Protein AF-A0LRW0-F1 (afdb_monomer_lite)

Radius of gyration: 16.84 Å; chains: 1; bounding box: 41×23×52 Å

InterPro domains:
  IPR035197 Protein of unknown function DUF5313 [PF17240] (8-101)

Structure (mmCIF, N/CA/C/O backbone):
data_AF-A0LRW0-F1
#
_entry.id   AF-A0LRW0-F1
#
loop_
_atom_site.group_PDB
_atom_site.id
_atom_site.type_symbol
_atom_site.label_atom_id
_atom_site.label_alt_id
_atom_site.label_comp_id
_atom_site.label_asym_id
_atom_site.label_entity_id
_atom_site.label_seq_id
_atom_site.pdbx_PDB_ins_code
_atom_site.Cartn_x
_atom_site.Cartn_y
_atom_site.Cartn_z
_atom_site.occupancy
_atom_site.B_iso_or_equiv
_atom_site.auth_seq_id
_atom_site.auth_comp_id
_atom_site.auth_asym_id
_atom_site.auth_atom_id
_atom_site.pdbx_PDB_model_num
ATOM 1 N N . MET A 1 1 ? -24.195 -9.012 -5.209 1.00 41.66 1 MET A N 1
ATOM 2 C CA . MET A 1 1 ? -23.607 -8.296 -4.055 1.00 41.66 1 MET A CA 1
ATOM 3 C C . MET A 1 1 ? -24.412 -7.025 -3.827 1.00 41.66 1 MET A C 1
ATOM 5 O O . MET A 1 1 ? -24.343 -6.126 -4.655 1.00 41.66 1 MET A O 1
ATOM 9 N N . ALA A 1 2 ? -25.264 -6.997 -2.799 1.00 40.97 2 ALA A N 1
ATOM 10 C CA . ALA A 1 2 ? -26.095 -5.837 -2.479 1.00 40.97 2 ALA A CA 1
ATOM 11 C C . ALA A 1 2 ? -25.209 -4.720 -1.907 1.00 40.97 2 ALA A C 1
ATOM 13 O O . ALA A 1 2 ? -24.507 -4.964 -0.926 1.00 40.97 2 ALA A O 1
ATOM 14 N N . ARG A 1 3 ? -25.216 -3.533 -2.533 1.00 50.22 3 ARG A N 1
ATOM 15 C CA . ARG A 1 3 ? -24.479 -2.370 -2.022 1.00 50.22 3 ARG A CA 1
ATOM 16 C C . ARG A 1 3 ? -25.043 -2.016 -0.653 1.00 50.22 3 ARG A C 1
ATOM 18 O O . ARG A 1 3 ? -26.230 -1.701 -0.558 1.00 50.22 3 ARG A O 1
ATOM 25 N N . ARG A 1 4 ? -24.235 -2.105 0.402 1.00 54.91 4 ARG A N 1
ATOM 26 C CA . ARG A 1 4 ? -24.668 -1.648 1.728 1.00 54.91 4 ARG A CA 1
ATOM 27 C C . ARG A 1 4 ? -24.554 -0.127 1.751 1.00 54.91 4 ARG A C 1
ATOM 29 O O . ARG A 1 4 ? -23.615 0.444 1.199 1.00 54.91 4 ARG A O 1
ATOM 36 N N . THR A 1 5 ? -25.526 0.536 2.365 1.00 47.09 5 T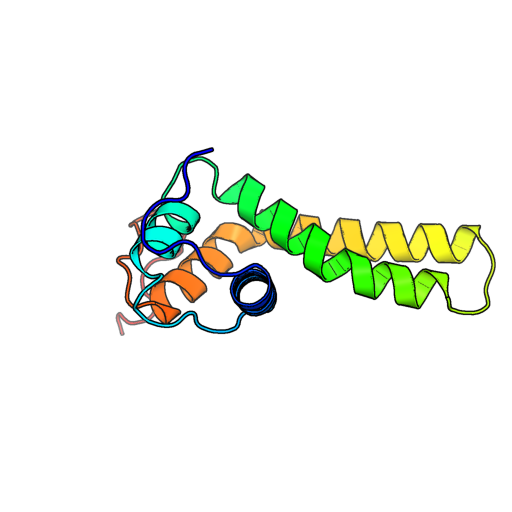HR A N 1
ATOM 37 C CA . THR A 1 5 ? -25.532 1.985 2.592 1.00 47.09 5 THR A CA 1
ATOM 38 C C . THR A 1 5 ? -24.194 2.402 3.219 1.00 47.09 5 THR A C 1
ATOM 40 O O . THR A 1 5 ? -23.917 2.027 4.354 1.00 47.09 5 THR A O 1
ATOM 43 N N . GLY A 1 6 ? -23.332 3.094 2.461 1.00 61.47 6 GLY A N 1
ATOM 44 C CA . GLY A 1 6 ? -21.964 3.443 2.882 1.00 61.47 6 GLY A CA 1
ATOM 45 C C . GLY A 1 6 ? -20.817 2.820 2.070 1.00 61.47 6 GLY A C 1
ATOM 46 O O . GLY A 1 6 ? -19.660 3.026 2.438 1.00 61.47 6 GLY A O 1
ATOM 47 N N . ASP A 1 7 ? -21.081 2.101 0.973 1.00 66.44 7 ASP A N 1
ATOM 48 C CA . ASP A 1 7 ? -20.020 1.634 0.066 1.00 66.44 7 ASP A CA 1
ATOM 49 C C . ASP A 1 7 ? -19.266 2.816 -0.587 1.00 66.44 7 ASP A C 1
ATOM 51 O O . ASP A 1 7 ? -19.894 3.733 -1.131 1.00 66.44 7 ASP A O 1
ATOM 55 N N . PRO A 1 8 ? -17.919 2.835 -0.555 1.00 69.94 8 PRO A N 1
ATOM 56 C CA . PRO A 1 8 ? -17.146 3.877 -1.216 1.00 69.94 8 PRO A CA 1
ATOM 57 C C . PRO A 1 8 ? -17.325 3.796 -2.735 1.00 69.94 8 PRO A C 1
ATOM 59 O O . PRO A 1 8 ? -17.335 2.716 -3.325 1.00 69.94 8 PRO A O 1
ATOM 62 N N . SER A 1 9 ? -17.419 4.953 -3.395 1.00 77.44 9 SER A N 1
ATOM 63 C CA . SER A 1 9 ? -17.312 5.014 -4.856 1.00 77.44 9 SER A CA 1
ATOM 64 C C . SER A 1 9 ? -15.960 4.454 -5.313 1.00 77.44 9 SER A C 1
ATOM 66 O O . SER A 1 9 ? -14.981 4.514 -4.571 1.00 77.44 9 SER A O 1
ATOM 68 N N . THR A 1 10 ? -15.866 3.952 -6.547 1.00 73.69 10 THR A N 1
ATOM 69 C CA . THR A 1 10 ? -14.631 3.346 -7.085 1.00 73.69 10 THR A CA 1
ATOM 70 C C . THR A 1 10 ? -13.410 4.265 -6.949 1.00 73.69 10 THR A C 1
ATOM 72 O O . THR A 1 10 ? -12.323 3.807 -6.614 1.00 73.69 10 THR A O 1
ATOM 75 N N . LEU A 1 11 ? -13.598 5.579 -7.119 1.00 71.88 11 LEU A N 1
ATOM 76 C CA . LEU A 1 11 ? -12.567 6.601 -6.891 1.00 71.88 11 LEU A CA 1
ATOM 77 C C . LEU A 1 11 ? -12.164 6.730 -5.414 1.00 71.88 11 LEU A C 1
ATOM 79 O O . LEU A 1 11 ? -10.974 6.791 -5.113 1.00 71.88 11 LEU A O 1
ATOM 83 N N . ARG A 1 12 ? -13.130 6.728 -4.482 1.00 76.12 12 ARG A N 1
ATOM 84 C CA . ARG A 1 12 ? -12.849 6.725 -3.033 1.00 76.12 12 ARG A CA 1
ATOM 85 C C . ARG A 1 12 ? -12.131 5.442 -2.628 1.00 76.12 12 ARG A C 1
ATOM 87 O O . ARG A 1 12 ? -11.198 5.503 -1.839 1.00 76.12 12 ARG A O 1
ATOM 94 N N . TRP A 1 13 ? -12.505 4.301 -3.203 1.00 78.25 13 TRP A N 1
ATOM 95 C CA . TRP A 1 13 ? -11.807 3.036 -2.990 1.00 78.25 13 TRP A CA 1
ATOM 96 C C . TRP A 1 13 ? -10.370 3.072 -3.524 1.00 78.25 13 TRP A C 1
ATOM 98 O O . TRP A 1 13 ? -9.464 2.595 -2.852 1.00 78.25 13 TRP A O 1
ATOM 108 N N . LEU A 1 14 ? -10.127 3.690 -4.683 1.00 74.00 14 LEU A N 1
ATOM 109 C CA . LEU A 1 14 ? -8.771 3.845 -5.212 1.00 74.00 14 LEU A CA 1
ATOM 110 C C . LEU A 1 14 ? -7.920 4.762 -4.319 1.00 74.00 14 LEU A C 1
ATOM 112 O O . LEU A 1 14 ? -6.785 4.429 -3.990 1.00 74.00 14 LEU A O 1
ATOM 116 N N . GLY A 1 15 ? -8.490 5.877 -3.851 1.00 74.00 15 GLY A N 1
ATOM 117 C CA . GLY A 1 15 ? -7.853 6.737 -2.851 1.00 74.00 15 GLY A CA 1
ATOM 118 C C . GLY A 1 15 ? -7.537 5.969 -1.564 1.00 74.00 15 GLY A C 1
ATOM 119 O O . GLY A 1 15 ? -6.418 6.038 -1.061 1.00 74.00 15 GLY A O 1
ATOM 120 N N . TYR A 1 16 ? -8.477 5.155 -1.078 1.00 74.88 16 TYR A N 1
ATOM 121 C CA . TYR A 1 16 ? -8.251 4.264 0.060 1.00 74.88 16 TYR A CA 1
ATOM 122 C C . TYR A 1 16 ? -7.117 3.271 -0.185 1.00 74.88 16 TYR A C 1
ATOM 124 O O . TYR A 1 16 ? -6.314 2.992 0.710 1.00 74.88 16 TYR A O 1
ATOM 132 N N . ALA A 1 17 ? -7.067 2.697 -1.390 1.00 72.00 17 ALA A N 1
ATOM 133 C CA . ALA A 1 17 ? -6.038 1.756 -1.784 1.00 72.00 17 ALA A CA 1
ATOM 134 C C . ALA A 1 17 ? -4.659 2.417 -1.675 1.00 72.00 17 ALA A C 1
ATOM 136 O O . ALA A 1 17 ? -3.767 1.850 -1.054 1.00 72.00 17 ALA A O 1
ATOM 137 N N . LEU A 1 18 ? -4.550 3.658 -2.151 1.00 67.88 18 LEU A N 1
ATOM 138 C CA . LEU A 1 18 ? -3.347 4.492 -2.099 1.00 67.88 18 LEU A CA 1
ATOM 139 C C . LEU A 1 18 ? -3.000 5.032 -0.697 1.00 67.88 18 LEU A C 1
ATOM 141 O O . LEU A 1 18 ? -1.937 5.617 -0.526 1.00 67.88 18 LEU A O 1
ATOM 145 N N . GLY A 1 19 ? -3.853 4.825 0.312 1.00 67.19 19 GLY A N 1
ATOM 146 C CA . GLY A 1 19 ? -3.602 5.247 1.696 1.00 67.19 19 GLY A CA 1
ATOM 147 C C . GLY A 1 19 ? -4.294 6.546 2.120 1.00 67.19 19 GLY A C 1
ATOM 148 O O . GLY A 1 19 ? -4.078 7.011 3.241 1.00 67.19 19 GLY A O 1
ATOM 149 N N . PHE A 1 20 ? -5.164 7.117 1.282 1.00 74.00 20 PHE A N 1
ATOM 150 C CA . PHE A 1 20 ? -5.990 8.251 1.689 1.00 74.00 20 PHE A CA 1
ATOM 151 C C . PHE A 1 20 ? -7.056 7.833 2.703 1.00 74.00 20 PHE A C 1
ATOM 153 O O . PHE A 1 20 ? -7.659 6.758 2.626 1.00 74.00 20 PHE A O 1
ATOM 160 N N . ARG A 1 21 ? -7.310 8.730 3.659 1.00 70.69 21 ARG A N 1
ATOM 161 C CA . ARG A 1 21 ? -8.352 8.554 4.668 1.00 70.69 21 ARG A CA 1
ATOM 162 C C . ARG A 1 21 ? -9.727 8.692 4.019 1.00 70.69 21 ARG A C 1
ATOM 164 O O . ARG A 1 21 ? -10.002 9.684 3.347 1.00 70.69 21 ARG A O 1
ATOM 171 N N . LEU A 1 22 ? -10.604 7.721 4.265 1.00 75.31 22 LEU A N 1
ATOM 172 C CA . LEU A 1 22 ? -12.001 7.811 3.837 1.00 75.31 22 LEU A CA 1
ATOM 173 C C . LEU A 1 22 ? -12.824 8.720 4.757 1.00 75.31 22 LEU A C 1
ATOM 175 O O . LEU A 1 22 ? -12.584 8.718 5.971 1.00 75.31 22 LEU A O 1
ATOM 179 N N . PRO A 1 23 ? -13.805 9.459 4.201 1.00 75.06 23 PRO A N 1
ATOM 180 C CA . PRO A 1 23 ? -14.749 10.234 4.994 1.00 75.06 23 PRO A CA 1
ATOM 181 C C . PRO A 1 23 ? -15.527 9.340 5.971 1.00 75.06 23 PRO A C 1
ATOM 183 O O . PRO A 1 23 ? -15.696 8.140 5.716 1.00 75.06 23 PRO A O 1
ATOM 186 N N . PRO A 1 24 ? -16.019 9.909 7.086 1.00 70.31 24 PRO A N 1
ATOM 187 C CA . PRO A 1 24 ? -16.655 9.154 8.163 1.00 70.31 24 PRO A CA 1
ATOM 188 C C . PRO A 1 24 ? -17.884 8.350 7.711 1.00 70.31 24 PRO A C 1
ATOM 190 O O . PRO A 1 24 ? -18.180 7.331 8.331 1.00 70.31 24 PRO A O 1
ATOM 193 N N . GLU A 1 25 ? -18.538 8.717 6.600 1.00 73.94 25 GLU A N 1
ATOM 194 C CA . GLU A 1 25 ? -19.666 7.945 6.051 1.00 73.94 25 GLU A CA 1
ATOM 195 C C . GLU A 1 25 ? -19.297 6.505 5.636 1.00 73.94 25 GLU A C 1
ATOM 197 O O . GLU A 1 25 ? -20.165 5.638 5.620 1.00 73.94 25 GLU A O 1
ATOM 202 N N . ASN A 1 26 ? -18.027 6.212 5.310 1.00 75.94 26 ASN A N 1
ATOM 203 C CA . ASN A 1 26 ? -17.588 4.853 4.945 1.00 75.94 26 ASN A CA 1
ATOM 204 C C . ASN A 1 26 ? -16.998 4.068 6.128 1.00 75.94 26 ASN A C 1
ATOM 206 O O . ASN A 1 26 ? -16.395 3.013 5.919 1.00 75.94 26 ASN A O 1
ATOM 210 N N . ARG A 1 27 ? -17.099 4.570 7.367 1.00 71.44 27 ARG A N 1
ATOM 211 C CA . ARG A 1 27 ? -16.414 3.963 8.521 1.00 71.44 27 ARG A CA 1
ATOM 212 C C . ARG A 1 27 ? -16.845 2.517 8.772 1.00 71.44 27 ARG A C 1
ATOM 214 O O . ARG A 1 27 ? -15.988 1.691 9.065 1.00 71.44 27 ARG A O 1
ATOM 221 N N . GLU A 1 28 ? -18.126 2.194 8.596 1.00 72.31 28 GLU A N 1
ATOM 222 C CA . GLU A 1 28 ? -18.633 0.819 8.743 1.00 72.31 28 GLU A CA 1
ATOM 223 C C . GLU A 1 28 ? -18.084 -0.125 7.665 1.00 72.31 28 GLU A C 1
ATOM 225 O O . GLU A 1 28 ? -17.712 -1.261 7.963 1.00 72.31 28 GLU A O 1
ATOM 230 N N . TRP A 1 29 ? -17.935 0.361 6.429 1.00 77.88 29 TRP A N 1
ATOM 231 C CA . TRP A 1 29 ? -17.285 -0.399 5.361 1.00 77.88 29 TRP A CA 1
ATOM 232 C C . TRP A 1 29 ? -15.804 -0.651 5.680 1.00 77.88 29 TRP A C 1
ATOM 234 O O . TRP A 1 29 ? -15.339 -1.782 5.582 1.00 77.88 29 TRP A O 1
ATOM 244 N N . VAL A 1 30 ? -15.080 0.376 6.144 1.00 75.25 30 VAL A N 1
ATOM 245 C CA . VAL A 1 30 ? -13.665 0.267 6.549 1.00 75.25 30 VAL A CA 1
ATOM 246 C C . VAL A 1 30 ? -13.495 -0.695 7.728 1.00 75.25 30 VAL A C 1
ATOM 248 O O . VAL A 1 30 ? -12.567 -1.501 7.741 1.00 75.25 30 VAL A O 1
ATOM 251 N N . LYS A 1 31 ? -14.402 -0.642 8.709 1.00 73.00 31 LYS A N 1
ATOM 252 C CA . LYS A 1 31 ? -14.425 -1.557 9.855 1.00 73.00 31 LYS A CA 1
ATOM 253 C C . LYS A 1 31 ? -14.603 -2.999 9.391 1.00 73.00 31 LYS A C 1
ATOM 255 O O . LYS A 1 31 ? -13.852 -3.866 9.826 1.00 73.00 31 LYS A O 1
ATOM 260 N N . HIS A 1 32 ? -15.547 -3.251 8.487 1.00 73.81 32 HIS A N 1
ATOM 261 C CA . HIS A 1 32 ? -15.732 -4.578 7.910 1.00 73.81 32 HIS A CA 1
ATOM 262 C C . HIS A 1 32 ? -14.492 -5.020 7.113 1.00 73.81 32 HIS A C 1
ATOM 264 O O . HIS A 1 32 ? -13.998 -6.120 7.330 1.00 73.81 32 HIS A O 1
AT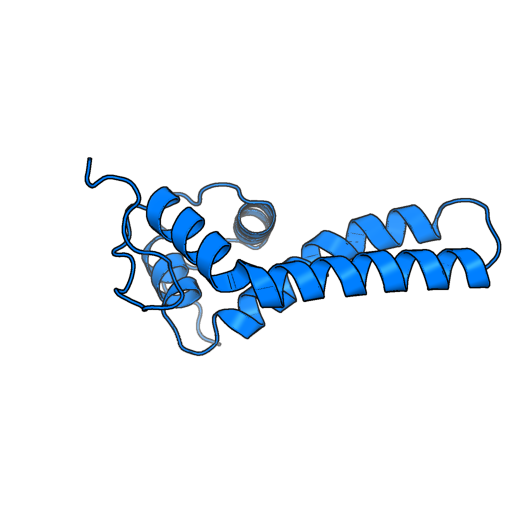OM 270 N N . ASP A 1 33 ? -13.913 -4.150 6.281 1.00 73.12 33 ASP A N 1
ATOM 271 C CA . ASP A 1 33 ? -12.707 -4.448 5.492 1.00 73.12 33 ASP A CA 1
ATOM 272 C C . ASP A 1 33 ? -11.490 -4.816 6.362 1.00 73.12 33 ASP A C 1
ATOM 274 O O . ASP A 1 33 ? -10.749 -5.744 6.029 1.00 73.12 33 ASP A O 1
ATOM 278 N N . LEU A 1 34 ? -11.300 -4.128 7.491 1.00 68.25 34 LEU A N 1
ATOM 279 C CA . LEU A 1 34 ? -10.141 -4.301 8.373 1.00 68.25 34 LEU A CA 1
ATOM 280 C C . LEU A 1 34 ? -10.308 -5.389 9.436 1.00 68.25 34 LEU A C 1
ATOM 282 O O . LEU A 1 34 ? -9.299 -5.908 9.913 1.00 68.25 34 LEU A O 1
ATOM 286 N N . ILE A 1 35 ? -11.531 -5.708 9.861 1.00 68.88 35 ILE A N 1
ATOM 287 C CA . ILE A 1 35 ? -11.775 -6.636 10.981 1.00 68.88 35 ILE A CA 1
ATOM 288 C C . ILE A 1 35 ? -12.155 -8.039 10.497 1.00 68.88 35 ILE A C 1
ATOM 290 O O . ILE A 1 35 ? -11.827 -9.015 11.163 1.00 68.88 35 ILE A O 1
ATOM 294 N N . ASP A 1 36 ? -12.797 -8.158 9.338 1.00 73.56 36 ASP A N 1
ATOM 295 C CA . ASP A 1 36 ? -13.310 -9.434 8.842 1.00 73.56 36 ASP A CA 1
ATOM 296 C C . ASP A 1 36 ? -12.200 -10.416 8.392 1.00 73.56 36 ASP A C 1
ATOM 298 O O . ASP A 1 36 ? -11.113 -10.002 7.978 1.00 73.56 36 ASP A O 1
ATOM 302 N N . ALA A 1 37 ? -12.480 -11.725 8.437 1.00 64.69 37 ALA A N 1
ATOM 303 C CA . ALA A 1 37 ? -11.498 -12.815 8.302 1.00 64.69 37 ALA A CA 1
ATOM 304 C C . ALA A 1 37 ? -10.697 -12.803 6.979 1.00 64.69 37 ALA A C 1
ATOM 306 O O . ALA A 1 37 ? -9.584 -13.322 6.913 1.00 64.69 37 ALA A O 1
ATOM 307 N N . GLY A 1 38 ? -11.222 -12.161 5.930 1.00 71.19 38 GLY A N 1
ATOM 308 C CA . GLY A 1 38 ? -10.562 -12.002 4.629 1.00 71.19 38 GLY A CA 1
ATOM 309 C C . GLY A 1 38 ? -9.573 -10.833 4.515 1.00 71.19 38 GLY A C 1
ATOM 310 O O . GLY A 1 38 ? -9.117 -10.545 3.406 1.00 71.19 38 GLY A O 1
ATOM 311 N N . TRP A 1 39 ? -9.247 -10.130 5.606 1.00 74.31 39 TRP A N 1
ATOM 312 C CA . TRP A 1 39 ? -8.460 -8.890 5.550 1.00 74.31 39 TRP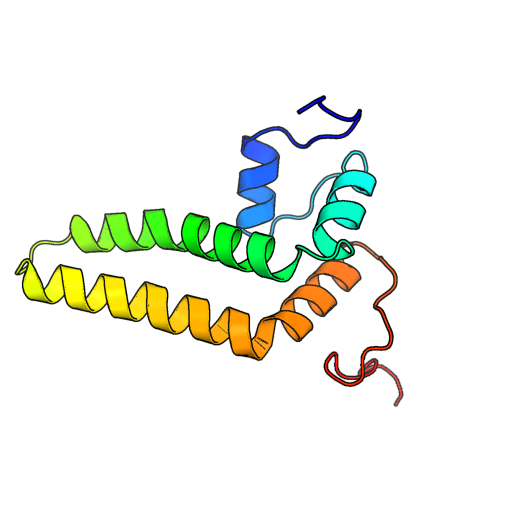 A CA 1
ATOM 313 C C . TRP A 1 39 ? -7.086 -9.073 4.884 1.00 74.31 39 TRP A C 1
ATOM 315 O O . TRP A 1 39 ? -6.678 -8.216 4.100 1.00 74.31 39 TRP A O 1
ATOM 325 N N . ARG A 1 40 ? -6.407 -10.213 5.105 1.00 75.50 40 ARG A N 1
ATOM 326 C CA . ARG A 1 40 ? -5.116 -10.534 4.461 1.00 75.50 40 ARG A CA 1
ATOM 327 C C . ARG A 1 40 ? -5.245 -10.593 2.940 1.00 75.50 40 ARG A C 1
ATOM 329 O O . ARG A 1 40 ? -4.450 -9.987 2.229 1.00 75.50 40 ARG A O 1
ATOM 336 N N . ILE A 1 41 ? -6.283 -11.256 2.432 1.00 75.75 41 ILE A N 1
ATOM 337 C CA . ILE A 1 41 ? -6.541 -11.350 0.988 1.00 75.75 41 ILE A CA 1
ATOM 338 C C . ILE A 1 41 ? -6.839 -9.960 0.417 1.00 75.75 41 ILE A C 1
ATOM 340 O O . ILE A 1 41 ? -6.267 -9.580 -0.601 1.00 75.75 41 ILE A O 1
ATOM 344 N N . ARG A 1 42 ? -7.675 -9.159 1.088 1.00 80.19 42 ARG A N 1
ATOM 345 C CA . ARG A 1 42 ? -8.013 -7.795 0.637 1.00 80.19 42 ARG A CA 1
ATOM 346 C C . ARG A 1 42 ? -6.797 -6.862 0.643 1.00 80.19 42 ARG A C 1
ATOM 348 O O . ARG A 1 42 ? -6.650 -6.034 -0.256 1.00 80.19 42 ARG A O 1
ATOM 355 N N . MET A 1 43 ? -5.894 -7.038 1.604 1.00 80.12 43 MET A N 1
ATOM 356 C CA . MET A 1 43 ? -4.605 -6.348 1.668 1.00 80.12 43 MET A CA 1
ATOM 357 C C . MET A 1 43 ? -3.701 -6.724 0.484 1.00 80.12 43 MET A C 1
ATOM 359 O O . MET A 1 43 ? -3.157 -5.838 -0.174 1.00 80.12 43 MET A O 1
ATOM 363 N N . LEU A 1 44 ? -3.596 -8.017 0.157 1.00 81.38 44 LEU A N 1
ATOM 364 C CA . LEU A 1 44 ? -2.823 -8.494 -0.995 1.00 81.38 44 LEU A CA 1
ATOM 365 C C . LEU A 1 44 ? -3.414 -8.000 -2.322 1.00 81.38 44 LEU A C 1
ATOM 367 O O . LEU A 1 44 ? -2.677 -7.512 -3.174 1.00 81.38 44 LEU A O 1
ATOM 371 N N . VAL A 1 45 ? -4.740 -8.044 -2.485 1.00 82.94 45 VAL A N 1
ATOM 372 C CA . VAL A 1 45 ? -5.425 -7.506 -3.673 1.00 82.94 45 VAL A CA 1
ATOM 373 C C . VAL A 1 45 ? -5.136 -6.016 -3.837 1.00 82.94 45 VAL A C 1
ATOM 375 O O . VAL A 1 45 ? -4.811 -5.570 -4.936 1.00 82.94 45 VAL A O 1
ATOM 378 N N . ARG A 1 46 ? -5.197 -5.244 -2.748 1.00 82.12 46 ARG A N 1
ATOM 379 C CA . ARG A 1 46 ? -4.849 -3.819 -2.761 1.00 82.12 46 ARG A CA 1
ATOM 380 C C . ARG A 1 46 ? -3.407 -3.600 -3.206 1.00 82.12 46 ARG A C 1
ATOM 382 O O . ARG A 1 46 ? -3.167 -2.737 -4.043 1.00 82.12 46 ARG A O 1
ATOM 389 N N . GLN A 1 47 ? -2.472 -4.399 -2.695 1.00 81.81 47 GLN A N 1
ATOM 390 C CA . GLN A 1 47 ? -1.074 -4.327 -3.107 1.00 81.81 47 GLN A CA 1
ATOM 391 C C . GLN A 1 47 ? -0.925 -4.616 -4.602 1.00 81.81 47 GLN A C 1
ATOM 393 O O . GLN A 1 47 ? -0.294 -3.838 -5.308 1.00 81.81 47 GLN A O 1
ATOM 398 N N . CYS A 1 48 ? -1.575 -5.659 -5.122 1.00 83.88 48 CYS A N 1
ATOM 399 C CA . CYS A 1 48 ? -1.587 -5.940 -6.557 1.00 83.88 48 CYS A CA 1
ATOM 400 C C . CYS A 1 48 ? -2.137 -4.762 -7.373 1.00 83.88 48 CYS A C 1
ATOM 402 O O . CYS A 1 48 ? -1.558 -4.411 -8.399 1.00 83.88 48 CYS A O 1
ATOM 404 N N . VAL A 1 49 ? -3.207 -4.108 -6.911 1.00 84.75 49 VAL A N 1
ATOM 405 C CA . VAL A 1 49 ? -3.786 -2.935 -7.588 1.00 84.75 49 VAL A CA 1
ATOM 406 C C . VAL A 1 49 ? -2.808 -1.759 -7.616 1.00 84.75 49 VAL A C 1
ATOM 408 O O . VAL A 1 49 ? -2.689 -1.116 -8.653 1.00 84.75 49 VAL A O 1
ATOM 411 N N . ILE A 1 50 ? -2.074 -1.500 -6.529 1.00 82.75 50 ILE A N 1
ATOM 412 C CA . ILE A 1 50 ? -1.056 -0.432 -6.463 1.00 82.75 50 ILE A CA 1
ATOM 413 C C . ILE A 1 50 ? 0.161 -0.761 -7.336 1.00 82.75 50 ILE A C 1
ATOM 415 O O . ILE A 1 50 ? 0.707 0.116 -8.002 1.00 82.75 50 ILE A O 1
ATOM 419 N N . LEU A 1 51 ? 0.593 -2.022 -7.351 1.00 83.44 51 LEU A N 1
ATOM 420 C CA . LEU A 1 51 ? 1.760 -2.452 -8.119 1.00 83.44 51 LEU A CA 1
ATOM 421 C C . LEU A 1 51 ? 1.480 -2.555 -9.620 1.00 83.44 51 LEU A C 1
ATOM 423 O O . LEU A 1 51 ? 2.403 -2.411 -10.414 1.00 83.44 51 LEU A O 1
ATOM 427 N N . THR A 1 52 ? 0.225 -2.756 -10.024 1.00 85.44 52 THR A N 1
ATOM 428 C CA . THR A 1 52 ? -0.180 -2.840 -11.437 1.00 85.44 52 THR A CA 1
ATOM 429 C C . THR A 1 52 ? 0.243 -1.616 -12.268 1.00 85.44 52 THR A C 1
ATOM 431 O O . THR A 1 52 ? 0.932 -1.815 -13.270 1.00 85.44 52 THR A O 1
ATOM 434 N N . PRO A 1 53 ? -0.086 -0.358 -11.901 1.00 83.75 53 PRO A N 1
ATOM 435 C CA . PRO A 1 53 ? 0.362 0.812 -12.658 1.00 83.75 53 PRO A CA 1
ATOM 436 C C . PRO A 1 53 ? 1.887 0.968 -12.640 1.00 83.75 53 PRO A C 1
ATOM 438 O O . PRO A 1 53 ? 2.467 1.344 -13.654 1.00 83.75 53 PRO A O 1
ATOM 441 N N . ILE A 1 54 ? 2.555 0.619 -11.535 1.00 83.62 54 ILE A N 1
ATOM 442 C CA . ILE A 1 54 ? 4.023 0.646 -11.441 1.00 83.62 54 ILE A CA 1
ATOM 443 C C . ILE A 1 54 ? 4.629 -0.340 -12.448 1.00 83.62 54 ILE A C 1
ATOM 445 O O . ILE A 1 54 ? 5.490 0.024 -13.246 1.00 83.62 54 ILE A O 1
ATOM 449 N N . ALA A 1 55 ? 4.138 -1.579 -12.470 1.00 82.19 55 ALA A N 1
ATOM 450 C CA . ALA A 1 55 ? 4.574 -2.597 -13.416 1.00 82.19 55 ALA A CA 1
ATOM 451 C C . ALA A 1 55 ? 4.279 -2.201 -14.872 1.00 82.19 55 ALA A C 1
ATOM 453 O O . ALA A 1 55 ? 5.110 -2.448 -15.744 1.00 82.19 55 ALA A O 1
ATOM 454 N N . ALA A 1 56 ? 3.145 -1.543 -15.136 1.00 84.62 56 ALA A N 1
ATOM 455 C CA . ALA A 1 56 ? 2.813 -1.023 -16.461 1.00 84.62 56 ALA A CA 1
ATOM 456 C C . ALA A 1 56 ? 3.818 0.044 -16.934 1.00 84.62 56 ALA A C 1
ATOM 458 O O . ALA A 1 56 ? 4.250 0.001 -18.085 1.00 84.62 56 ALA A O 1
ATOM 459 N N . VAL A 1 57 ? 4.257 0.945 -16.045 1.00 85.44 57 VAL A N 1
ATOM 460 C CA . VAL A 1 57 ? 5.320 1.921 -16.349 1.00 85.44 57 VAL A CA 1
ATOM 461 C C . VAL A 1 57 ? 6.629 1.211 -16.698 1.00 85.44 57 VAL A C 1
ATOM 463 O O . VAL A 1 57 ? 7.246 1.530 -17.712 1.00 85.44 57 VAL A O 1
ATOM 466 N N . PHE A 1 58 ? 7.034 0.201 -15.923 1.00 79.62 58 PHE A N 1
ATOM 467 C CA . PHE A 1 58 ? 8.245 -0.572 -16.226 1.00 79.62 58 PHE A CA 1
ATOM 468 C C . PHE A 1 58 ? 8.145 -1.369 -17.532 1.00 79.62 58 PHE A C 1
ATOM 470 O O . PHE A 1 58 ? 9.150 -1.549 -18.218 1.00 79.62 58 PHE A O 1
ATOM 477 N N . LEU A 1 59 ? 6.947 -1.822 -17.908 1.00 78.81 59 LEU A N 1
ATOM 478 C CA . LEU A 1 59 ? 6.718 -2.491 -19.188 1.00 78.81 59 LEU A CA 1
ATOM 479 C C . LEU A 1 59 ? 6.837 -1.520 -20.375 1.00 78.81 59 LEU A C 1
ATOM 481 O O . LEU A 1 59 ? 7.294 -1.922 -21.446 1.00 78.81 59 LEU A O 1
ATOM 485 N N . ALA A 1 60 ? 6.461 -0.253 -20.176 1.00 82.88 60 ALA A N 1
ATOM 486 C CA . ALA A 1 60 ? 6.570 0.804 -21.178 1.00 82.88 60 ALA A CA 1
ATOM 487 C C . ALA A 1 60 ? 8.017 1.284 -21.406 1.00 82.88 60 ALA A C 1
ATOM 489 O O . ALA A 1 60 ? 8.315 1.838 -22.464 1.00 82.88 60 ALA A O 1
ATOM 490 N N . LEU A 1 61 ? 8.933 1.050 -20.456 1.00 82.75 61 LEU A N 1
ATOM 491 C CA . LEU A 1 61 ? 10.340 1.430 -20.605 1.00 82.75 61 LEU A CA 1
ATOM 492 C C . LEU A 1 61 ? 11.026 0.639 -21.730 1.00 82.75 61 LEU A C 1
ATOM 494 O O . LEU A 1 61 ? 10.848 -0.582 -21.825 1.00 82.75 61 LEU A O 1
ATOM 498 N N . PRO A 1 62 ? 11.856 1.281 -22.573 1.00 78.38 62 PRO A N 1
ATOM 499 C CA . PRO A 1 62 ? 12.618 0.587 -23.607 1.00 78.38 62 PRO A CA 1
ATOM 500 C C . PRO A 1 62 ? 13.581 -0.423 -22.963 1.00 78.38 62 PRO A C 1
ATOM 502 O O . PRO A 1 62 ? 14.363 -0.076 -22.084 1.00 78.38 62 PRO A O 1
ATOM 505 N N . GLY A 1 63 ? 13.501 -1.694 -23.365 1.00 82.12 63 GLY A N 1
ATOM 506 C CA . GLY A 1 63 ? 14.310 -2.758 -22.771 1.00 82.12 63 GLY A CA 1
ATOM 507 C C . GLY A 1 63 ? 13.938 -4.151 -23.272 1.00 82.12 63 GLY A C 1
ATOM 508 O O . GLY A 1 63 ? 12.909 -4.339 -23.924 1.00 82.12 63 GLY A O 1
ATOM 509 N N . SER A 1 64 ? 14.782 -5.138 -22.963 1.00 86.69 64 SER A N 1
ATOM 510 C CA . SER A 1 64 ? 14.522 -6.532 -23.322 1.00 86.69 64 SER A CA 1
ATOM 511 C C . SER A 1 64 ? 13.328 -7.086 -22.539 1.00 86.69 64 SER A C 1
ATOM 513 O O . SER A 1 64 ? 13.118 -6.770 -21.365 1.00 86.69 64 SER A O 1
ATOM 515 N N . TRP A 1 65 ? 12.539 -7.952 -23.180 1.00 84.50 65 TRP A N 1
ATOM 516 C CA . 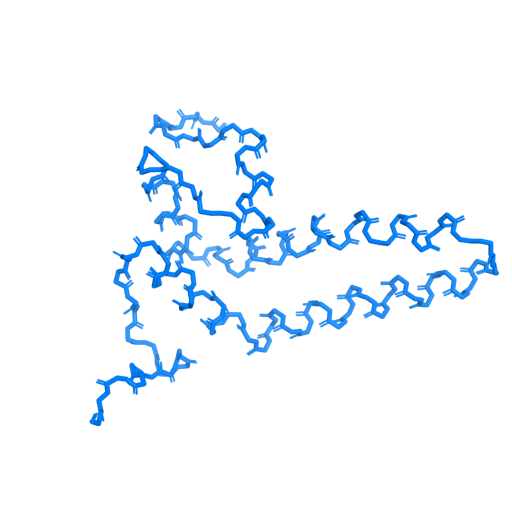TRP A 1 65 ? 11.346 -8.537 -22.558 1.00 84.50 65 TRP A CA 1
ATOM 517 C C . TRP A 1 65 ? 11.682 -9.338 -21.287 1.00 84.50 65 TRP A C 1
ATOM 519 O O . TRP A 1 65 ? 10.933 -9.311 -20.311 1.00 84.50 65 TRP A O 1
ATOM 529 N N . GLY A 1 66 ? 12.859 -9.977 -21.261 1.00 86.00 66 GLY A N 1
ATOM 530 C CA . GLY A 1 66 ? 13.374 -10.686 -20.089 1.00 86.00 66 GLY A CA 1
ATOM 531 C C . GLY A 1 66 ? 13.651 -9.766 -18.897 1.00 86.00 66 GLY A C 1
ATOM 532 O O . GLY A 1 66 ? 13.268 -10.095 -17.773 1.00 86.00 66 GLY A O 1
ATOM 533 N N . LEU A 1 67 ? 14.244 -8.589 -19.136 1.00 87.00 67 LEU A N 1
ATOM 534 C CA . LEU A 1 67 ? 14.505 -7.600 -18.087 1.00 87.00 67 LEU A CA 1
ATOM 535 C C . LEU A 1 67 ? 13.198 -7.033 -17.522 1.00 87.00 67 LEU A C 1
ATOM 537 O O . LEU A 1 67 ? 13.027 -6.981 -16.305 1.00 87.00 67 LEU A O 1
ATOM 541 N N . ARG A 1 68 ? 12.240 -6.693 -18.393 1.00 84.38 68 ARG A N 1
ATOM 542 C CA . ARG A 1 68 ? 10.907 -6.216 -17.983 1.00 84.38 68 ARG A CA 1
ATOM 543 C C . ARG A 1 68 ? 10.189 -7.246 -17.107 1.00 84.38 68 ARG A C 1
ATOM 545 O O . ARG A 1 68 ? 9.689 -6.909 -16.035 1.00 84.38 68 ARG A O 1
ATOM 552 N N . GLY A 1 69 ? 10.197 -8.515 -17.521 1.00 85.94 69 GLY A N 1
ATOM 553 C CA . GLY A 1 69 ? 9.600 -9.609 -16.755 1.00 85.94 69 GLY A CA 1
ATOM 554 C C . GLY A 1 69 ? 10.310 -9.891 -15.426 1.00 85.94 69 GLY A C 1
ATOM 555 O O . GLY A 1 69 ? 9.663 -10.292 -14.459 1.00 85.94 69 GLY A O 1
ATOM 556 N N . LEU A 1 70 ? 11.630 -9.695 -15.340 1.00 90.19 70 LEU A N 1
ATOM 557 C CA . LEU A 1 70 ? 12.371 -9.798 -14.079 1.00 90.19 70 LEU A CA 1
ATOM 558 C C . LEU A 1 70 ? 11.991 -8.668 -13.114 1.00 90.19 70 LEU A C 1
ATOM 560 O O . LEU A 1 70 ? 11.638 -8.953 -11.974 1.00 90.19 70 LEU A O 1
ATOM 564 N N . ILE A 1 71 ? 11.992 -7.415 -13.578 1.00 88.12 71 ILE A N 1
ATOM 565 C CA . ILE A 1 71 ? 11.632 -6.250 -12.756 1.00 88.12 71 ILE A CA 1
ATOM 566 C C . ILE A 1 71 ? 10.199 -6.378 -12.237 1.00 88.12 71 ILE A C 1
ATOM 568 O O . ILE A 1 71 ? 9.970 -6.216 -11.042 1.00 88.12 71 ILE A O 1
ATOM 572 N N . ALA A 1 72 ? 9.243 -6.741 -13.100 1.00 86.00 72 ALA A N 1
ATOM 573 C CA . ALA A 1 72 ? 7.859 -6.950 -12.685 1.00 86.00 72 ALA A CA 1
ATOM 574 C C . ALA A 1 72 ? 7.754 -8.013 -11.578 1.00 86.00 72 ALA A C 1
ATOM 576 O O . ALA A 1 72 ? 7.138 -7.769 -10.543 1.00 86.00 72 ALA A O 1
ATOM 577 N N . ARG A 1 73 ? 8.417 -9.168 -11.744 1.00 87.56 73 ARG A N 1
ATOM 578 C CA . ARG A 1 73 ? 8.439 -10.224 -10.719 1.00 87.56 73 ARG A CA 1
ATOM 579 C C . ARG A 1 73 ? 9.072 -9.760 -9.411 1.00 87.56 73 ARG A C 1
ATOM 581 O O . ARG A 1 73 ? 8.552 -10.106 -8.358 1.00 87.56 73 ARG A O 1
ATOM 588 N N . LEU A 1 74 ? 10.149 -8.977 -9.461 1.00 90.19 74 LEU A N 1
ATOM 589 C CA . LEU A 1 74 ? 10.794 -8.436 -8.262 1.00 90.19 74 LEU A CA 1
ATOM 590 C C . LEU A 1 74 ? 9.887 -7.443 -7.528 1.00 90.19 74 LEU A C 1
ATOM 592 O O . LEU A 1 74 ? 9.740 -7.544 -6.315 1.00 90.19 74 LEU A O 1
ATOM 596 N N . VAL A 1 75 ? 9.232 -6.535 -8.255 1.00 87.06 75 VAL A N 1
ATOM 597 C CA . VAL A 1 75 ? 8.295 -5.555 -7.683 1.00 87.06 75 VAL A CA 1
ATOM 598 C C . VAL A 1 75 ? 7.114 -6.258 -7.010 1.00 87.06 75 VAL A C 1
ATOM 600 O O . VAL A 1 75 ? 6.798 -5.964 -5.856 1.00 87.06 75 VAL A O 1
ATOM 603 N N . PHE A 1 76 ? 6.492 -7.224 -7.694 1.00 86.12 76 PHE A N 1
ATOM 604 C CA . PHE A 1 76 ? 5.401 -8.018 -7.124 1.00 86.12 76 PHE A CA 1
ATOM 605 C C . PHE A 1 76 ? 5.868 -8.889 -5.956 1.00 86.12 76 PHE A C 1
ATOM 607 O O . PHE A 1 76 ? 5.246 -8.863 -4.899 1.00 86.12 76 PHE A O 1
ATOM 614 N N . GLY A 1 77 ? 6.970 -9.623 -6.113 1.00 88.88 77 GLY A N 1
ATOM 615 C CA . GLY A 1 77 ? 7.500 -10.514 -5.084 1.00 88.88 77 GLY A CA 1
ATOM 616 C C . GLY A 1 77 ? 7.866 -9.771 -3.804 1.00 88.88 77 GLY A C 1
ATOM 617 O O . GLY A 1 77 ? 7.410 -10.152 -2.730 1.00 88.88 77 GLY A O 1
ATOM 618 N N . LEU A 1 78 ? 8.615 -8.669 -3.915 1.00 88.75 78 LEU A N 1
ATOM 619 C CA . LEU A 1 78 ? 8.992 -7.852 -2.763 1.00 88.75 78 LEU A CA 1
ATOM 620 C C . LEU A 1 78 ? 7.768 -7.205 -2.108 1.00 88.75 78 LEU A C 1
ATOM 622 O O . LEU A 1 78 ? 7.634 -7.245 -0.889 1.00 88.75 78 LEU A O 1
ATOM 626 N N . GLY A 1 79 ? 6.847 -6.644 -2.897 1.00 85.94 79 GLY A N 1
ATOM 627 C CA . GLY A 1 79 ? 5.641 -6.021 -2.356 1.00 85.94 79 GLY A CA 1
ATOM 628 C C . GLY A 1 79 ? 4.735 -7.012 -1.622 1.00 85.94 79 GLY A C 1
ATOM 629 O O . GLY A 1 79 ? 4.238 -6.703 -0.541 1.00 85.94 79 GLY A O 1
ATOM 630 N N . LEU A 1 80 ? 4.550 -8.215 -2.171 1.00 85.50 80 LEU A N 1
ATOM 631 C CA . LEU A 1 80 ? 3.789 -9.281 -1.517 1.00 85.50 80 LEU A CA 1
ATOM 632 C C . LEU A 1 80 ? 4.505 -9.798 -0.266 1.00 85.50 80 LEU A C 1
ATOM 634 O O . LEU A 1 80 ? 3.850 -9.989 0.755 1.00 85.50 80 LEU A O 1
ATOM 638 N N . ALA A 1 81 ? 5.831 -9.967 -0.311 1.00 85.44 81 ALA A N 1
ATOM 639 C CA . ALA A 1 81 ? 6.622 -10.370 0.849 1.00 85.44 81 ALA A CA 1
ATOM 640 C C . ALA A 1 81 ? 6.508 -9.349 1.990 1.00 85.44 81 ALA A C 1
ATOM 642 O O . ALA A 1 81 ? 6.247 -9.732 3.126 1.00 85.44 81 ALA A O 1
ATOM 643 N N . LEU A 1 82 ? 6.603 -8.048 1.698 1.00 86.06 82 LEU A N 1
ATOM 644 C CA . LEU A 1 82 ? 6.429 -6.997 2.704 1.00 86.06 82 LEU A CA 1
ATOM 645 C C . LEU A 1 82 ? 5.027 -7.012 3.321 1.00 86.06 82 LEU A C 1
ATOM 647 O O . LEU A 1 82 ? 4.899 -6.865 4.531 1.00 86.06 82 LEU A O 1
ATOM 651 N N . VAL A 1 83 ? 3.976 -7.228 2.529 1.00 83.44 83 VAL A N 1
ATOM 652 C CA . VAL A 1 83 ? 2.610 -7.360 3.065 1.00 83.44 83 VAL A CA 1
ATOM 653 C C . VAL A 1 83 ? 2.447 -8.639 3.886 1.00 83.44 83 VAL A C 1
ATOM 655 O O . VAL A 1 83 ? 1.747 -8.624 4.893 1.00 83.44 83 VAL A O 1
ATOM 658 N N . ALA A 1 84 ? 3.088 -9.736 3.489 1.00 82.38 84 ALA A N 1
ATOM 659 C CA . ALA A 1 84 ? 3.056 -10.980 4.246 1.00 82.38 84 ALA A CA 1
ATOM 660 C C . ALA A 1 84 ? 3.771 -10.842 5.600 1.00 82.38 84 ALA A C 1
ATOM 662 O O . ALA A 1 84 ? 3.260 -11.340 6.598 1.00 82.38 84 ALA A O 1
ATOM 663 N N . MET A 1 85 ? 4.909 -10.140 5.639 1.00 82.94 85 MET A N 1
ATOM 664 C CA . MET A 1 85 ? 5.712 -9.964 6.854 1.00 82.94 85 MET A CA 1
ATOM 665 C C . MET A 1 85 ? 5.205 -8.844 7.770 1.00 82.94 85 MET A C 1
ATOM 667 O O . MET A 1 85 ? 5.204 -9.006 8.982 1.00 82.94 85 MET A O 1
ATOM 671 N N . TYR A 1 86 ? 4.766 -7.716 7.209 1.00 81.06 86 TYR A N 1
ATOM 672 C CA . TYR A 1 86 ? 4.379 -6.510 7.957 1.00 81.06 86 TYR A CA 1
ATOM 673 C C . TYR A 1 86 ? 2.877 -6.206 7.874 1.00 81.06 86 TYR A C 1
ATOM 675 O O . TYR A 1 86 ? 2.437 -5.106 8.219 1.00 81.06 86 TYR A O 1
ATOM 683 N N . GLY A 1 87 ? 2.070 -7.153 7.390 1.00 78.25 87 GLY A N 1
ATOM 684 C CA . GLY A 1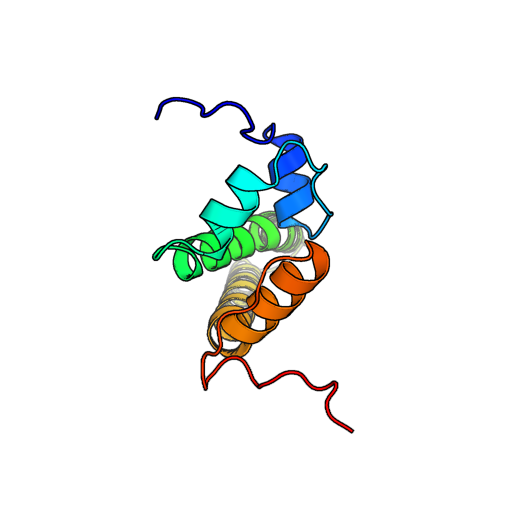 87 ? 0.632 -6.971 7.188 1.00 78.25 87 GLY A CA 1
ATOM 685 C C . GLY A 1 87 ? -0.099 -6.551 8.459 1.00 78.25 87 GLY A C 1
ATOM 686 O O . GLY A 1 87 ? -0.949 -5.661 8.406 1.00 78.25 87 GLY A O 1
ATOM 687 N N . ASP A 1 88 ? 0.285 -7.124 9.598 1.00 76.19 88 ASP A N 1
ATOM 688 C CA . ASP A 1 88 ? -0.289 -6.815 10.907 1.00 76.19 88 ASP A CA 1
ATOM 689 C C . ASP A 1 88 ? 0.077 -5.396 11.370 1.00 76.19 88 ASP A C 1
ATOM 691 O O . ASP A 1 88 ? -0.799 -4.627 11.771 1.00 76.19 88 ASP A O 1
ATOM 695 N N . SER A 1 89 ? 1.331 -4.969 11.183 1.00 75.69 89 SER A N 1
ATOM 696 C CA . SER A 1 89 ? 1.768 -3.595 11.477 1.00 75.69 89 SER A CA 1
ATOM 697 C C . SER A 1 89 ? 1.062 -2.557 10.594 1.00 75.69 89 SER A C 1
ATOM 699 O O . SER A 1 89 ? 0.640 -1.500 11.071 1.00 75.69 89 SER A O 1
ATOM 701 N N . LEU A 1 90 ? 0.878 -2.859 9.304 1.00 77.00 90 LEU A N 1
ATOM 702 C CA . LEU A 1 90 ? 0.158 -1.995 8.363 1.00 77.00 90 LEU A CA 1
ATOM 703 C C . LEU A 1 90 ? -1.337 -1.906 8.702 1.00 77.00 90 LEU A C 1
ATOM 705 O O . LEU A 1 90 ? -1.940 -0.832 8.601 1.00 77.00 90 LEU A O 1
ATOM 709 N N . ARG A 1 91 ? -1.938 -3.019 9.138 1.00 77.12 91 ARG A N 1
ATOM 710 C CA . ARG A 1 91 ? -3.315 -3.067 9.642 1.00 77.12 91 ARG A CA 1
ATOM 711 C C . ARG A 1 91 ? -3.456 -2.217 10.902 1.00 77.12 91 ARG A C 1
ATOM 713 O O . ARG A 1 91 ? -4.363 -1.388 10.957 1.00 77.12 91 ARG A O 1
ATOM 720 N N . ALA A 1 92 ? -2.544 -2.356 11.863 1.00 77.56 92 ALA A N 1
ATOM 721 C CA . ALA A 1 92 ? -2.526 -1.577 13.100 1.00 77.56 92 ALA A CA 1
ATOM 722 C C . ALA A 1 92 ? -2.414 -0.068 12.829 1.00 77.56 92 ALA A C 1
ATOM 724 O O . ALA A 1 92 ? -3.200 0.721 13.356 1.00 77.56 92 ALA A O 1
ATOM 725 N N . ALA A 1 93 ? -1.496 0.344 11.948 1.00 78.56 93 ALA A N 1
ATOM 726 C CA . ALA A 1 93 ? -1.352 1.741 11.536 1.00 78.56 93 ALA A CA 1
ATOM 727 C C . ALA A 1 93 ? -2.650 2.297 10.923 1.00 78.56 93 ALA A C 1
ATOM 729 O O . ALA A 1 93 ? -3.071 3.413 11.237 1.00 78.56 93 ALA A O 1
ATOM 730 N N . ARG A 1 94 ? -3.334 1.496 10.098 1.00 75.56 94 ARG A N 1
ATOM 731 C CA . ARG A 1 94 ? -4.593 1.891 9.457 1.00 75.56 94 ARG A CA 1
ATOM 732 C C . ARG A 1 94 ? -5.771 1.929 10.438 1.00 75.56 94 ARG A C 1
ATOM 734 O O . ARG A 1 94 ? -6.609 2.823 10.343 1.00 75.56 94 ARG A O 1
ATOM 741 N N . LEU A 1 95 ? -5.822 1.022 11.414 1.00 79.06 95 LEU A N 1
ATOM 742 C CA . LEU A 1 95 ? -6.805 1.064 12.504 1.00 79.06 95 LEU A CA 1
ATOM 743 C C . LEU A 1 95 ? -6.635 2.333 13.353 1.00 79.06 95 LEU A C 1
ATOM 745 O O . LEU A 1 95 ? -7.623 3.029 13.601 1.00 79.06 95 LEU A O 1
ATOM 749 N N . ARG A 1 96 ? -5.390 2.706 13.688 1.00 79.50 96 ARG A N 1
ATOM 750 C CA . ARG A 1 96 ? -5.067 3.965 14.386 1.00 79.50 96 ARG A CA 1
ATOM 751 C C . ARG A 1 96 ? -5.499 5.196 13.583 1.00 79.50 96 ARG A C 1
ATOM 753 O O . ARG A 1 96 ? -6.148 6.084 14.130 1.00 79.50 96 ARG A O 1
ATOM 760 N N . GLN A 1 97 ? -5.240 5.220 12.272 1.00 78.81 97 GLN A N 1
ATOM 761 C CA . GLN A 1 97 ? -5.659 6.315 11.379 1.00 78.81 97 GLN A CA 1
ATOM 762 C C . GLN A 1 97 ? -7.184 6.549 11.389 1.00 78.81 97 GLN A C 1
ATOM 764 O O . GLN A 1 97 ? -7.645 7.682 11.228 1.00 78.81 97 GLN A O 1
ATOM 769 N N . HIS A 1 98 ? -7.967 5.486 11.595 1.00 74.56 98 HIS A N 1
ATOM 770 C CA . HIS A 1 98 ? -9.430 5.521 11.632 1.00 74.56 98 HIS A CA 1
ATOM 771 C C . HIS A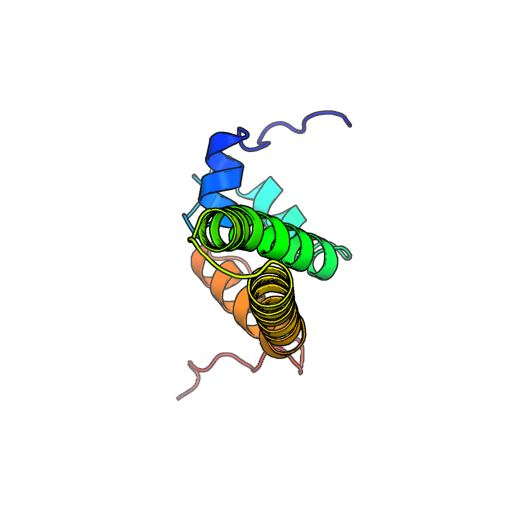 1 98 ? -10.029 5.499 13.050 1.00 74.56 98 HIS A C 1
ATOM 773 O O . HIS A 1 98 ? -11.255 5.419 13.181 1.00 74.56 98 HIS A O 1
ATOM 779 N N . GLN A 1 99 ? -9.195 5.609 14.094 1.00 74.88 99 GLN A N 1
ATOM 780 C CA . GLN A 1 99 ? -9.610 5.558 15.504 1.00 74.88 99 GLN A CA 1
ATOM 781 C C . GLN A 1 99 ? -10.493 4.331 15.790 1.00 74.88 99 GLN A C 1
ATOM 783 O O . GLN A 1 99 ? -11.567 4.434 16.388 1.00 74.88 99 GLN A O 1
ATOM 788 N N . LEU A 1 100 ? -10.100 3.179 15.248 1.00 75.06 100 LEU A N 1
ATOM 789 C CA . LEU A 1 100 ? -10.756 1.897 15.486 1.00 75.06 100 LEU A CA 1
ATOM 790 C C . LEU A 1 100 ? -9.966 1.106 16.538 1.00 75.06 100 LEU A C 1
ATOM 792 O O . LEU A 1 100 ? -8.741 1.240 16.585 1.00 75.06 100 LEU A O 1
ATOM 796 N N . PRO A 1 101 ? -10.640 0.286 17.368 1.00 71.62 101 PRO A N 1
ATOM 797 C CA . PRO A 1 101 ? -9.961 -0.547 18.350 1.00 71.62 101 PRO A CA 1
ATOM 798 C C . PRO A 1 101 ? -9.015 -1.514 17.637 1.00 71.62 101 PRO A C 1
ATOM 800 O O . PRO A 1 101 ? -9.398 -2.189 16.677 1.00 71.62 101 PRO A O 1
ATOM 803 N N . VAL A 1 102 ? -7.768 -1.538 18.095 1.00 68.06 102 VAL A N 1
ATOM 804 C CA . VAL A 1 102 ? -6.738 -2.462 17.627 1.00 68.06 102 VAL A CA 1
ATOM 805 C C . VAL A 1 102 ? -6.892 -3.749 18.440 1.00 68.06 102 VAL A C 1
ATOM 807 O O . VAL A 1 102 ? -6.825 -3.663 19.664 1.00 68.06 102 VAL A O 1
ATOM 810 N N . PRO A 1 103 ? -7.157 -4.913 17.817 1.00 68.12 103 PRO A N 1
ATOM 811 C CA . PRO A 1 103 ? -7.209 -6.177 18.547 1.00 68.12 103 PRO A CA 1
ATOM 812 C C . PRO A 1 103 ? -5.892 -6.435 19.291 1.00 68.12 103 PRO A C 1
ATOM 814 O O . PRO A 1 103 ? -4.823 -6.203 18.724 1.00 68.12 103 PRO A O 1
ATOM 817 N N . GLU A 1 104 ? -5.970 -6.920 20.534 1.00 60.19 104 GLU A N 1
ATOM 818 C CA . GLU A 1 104 ? -4.809 -7.424 21.278 1.00 60.19 104 GLU A CA 1
ATOM 819 C C . GLU A 1 104 ? -4.381 -8.766 20.673 1.00 60.19 104 GLU A C 1
ATOM 821 O O . GLU A 1 104 ? -4.784 -9.837 21.118 1.00 60.19 104 GLU A O 1
ATOM 826 N N . ASP A 1 105 ? -3.622 -8.692 19.585 1.00 63.25 105 ASP A N 1
ATOM 827 C CA . ASP A 1 105 ? -3.003 -9.840 18.933 1.00 63.25 105 ASP A CA 1
ATOM 828 C C . ASP A 1 105 ? -1.509 -9.847 19.307 1.00 63.25 105 ASP A C 1
ATOM 830 O O . ASP A 1 105 ? -0.854 -8.810 19.130 1.00 63.25 105 ASP A O 1
ATOM 834 N N . PRO A 1 106 ? -0.945 -10.948 19.844 1.00 58.66 106 PRO A N 1
ATOM 835 C CA . PRO A 1 106 ? 0.481 -11.033 20.175 1.00 58.66 106 PRO A CA 1
ATOM 836 C C . PRO A 1 106 ? 1.406 -10.680 18.997 1.00 58.66 106 PRO A C 1
ATOM 838 O O . PRO A 1 106 ? 2.494 -10.149 19.225 1.00 58.66 106 PRO A O 1
ATOM 841 N N . ASP A 1 107 ? 0.949 -10.875 17.756 1.00 58.66 107 ASP A N 1
ATOM 842 C CA . ASP A 1 107 ? 1.700 -10.544 16.538 1.00 58.66 107 ASP A CA 1
ATOM 843 C C . ASP A 1 107 ? 1.589 -9.062 16.118 1.00 58.66 107 ASP A C 1
ATOM 845 O O . ASP A 1 107 ? 2.375 -8.584 15.296 1.00 58.66 107 ASP A O 1
ATOM 849 N N . LEU A 1 108 ? 0.645 -8.287 16.674 1.00 60.75 108 LEU A N 1
ATOM 850 C CA . LEU A 1 108 ? 0.452 -6.879 16.296 1.00 60.75 108 LEU A CA 1
ATOM 851 C C . LEU A 1 108 ? 1.467 -5.918 16.934 1.00 60.75 108 LEU A C 1
ATOM 853 O O . LEU A 1 108 ? 1.573 -4.772 16.487 1.00 60.75 108 LEU A O 1
ATOM 857 N N . GLY A 1 109 ? 2.202 -6.373 17.954 1.00 52.38 109 GLY A N 1
ATOM 858 C CA . GLY A 1 109 ? 2.988 -5.512 18.832 1.00 52.38 109 GLY A CA 1
ATOM 859 C C . GLY A 1 109 ? 2.068 -4.614 19.665 1.00 52.38 109 GLY A C 1
ATOM 860 O O . GLY A 1 109 ? 1.315 -3.794 19.134 1.00 52.38 109 GLY A O 1
ATOM 861 N N . GLY A 1 110 ? 2.113 -4.770 20.988 1.00 53.03 110 GLY A N 1
ATOM 862 C CA . GLY A 1 110 ? 1.336 -3.939 21.909 1.00 53.03 110 GLY A CA 1
ATOM 863 C C . GLY A 1 110 ? 1.576 -2.432 21.699 1.00 53.03 110 GLY A C 1
ATOM 864 O O . GLY A 1 110 ? 2.578 -2.041 21.087 1.00 53.03 110 GLY A O 1
ATOM 865 N N . PRO A 1 111 ? 0.657 -1.570 22.176 1.00 52.94 111 PRO A N 1
ATOM 866 C CA . PRO A 1 111 ? 0.789 -0.118 22.065 1.00 52.94 111 PRO A CA 1
ATOM 867 C C . PRO A 1 111 ? 2.196 0.333 22.486 1.00 52.94 111 PRO A C 1
ATOM 869 O O . PRO A 1 111 ? 2.674 0.004 23.568 1.00 52.94 111 PRO A O 1
ATOM 872 N N . THR A 1 112 ? 2.884 1.061 21.601 1.00 55.75 112 THR A N 1
ATOM 873 C CA . THR A 1 112 ? 4.229 1.620 21.853 1.00 55.75 112 THR A CA 1
ATOM 874 C C . THR A 1 112 ? 4.178 2.794 22.849 1.00 55.75 112 THR A C 1
ATOM 876 O O . THR A 1 112 ? 5.196 3.353 23.234 1.00 55.75 112 THR A O 1
ATOM 879 N N . ASP A 1 113 ? 2.980 3.145 23.297 1.00 51.31 113 ASP A N 1
ATOM 880 C CA . ASP A 1 113 ? 2.595 4.310 24.079 1.00 51.31 113 ASP A CA 1
ATOM 881 C C . ASP A 1 113 ? 2.423 4.019 25.588 1.00 51.31 113 ASP A C 1
ATOM 883 O O . ASP A 1 113 ? 1.731 4.743 26.296 1.00 51.31 113 ASP A O 1
ATOM 887 N N . ALA A 1 114 ? 3.113 2.997 26.109 1.00 46.31 114 ALA A N 1
ATOM 888 C CA . ALA A 1 114 ? 3.264 2.759 27.548 1.00 46.31 114 ALA A CA 1
ATOM 889 C C . ALA A 1 114 ? 4.721 2.971 28.003 1.00 46.31 114 ALA A C 1
ATOM 891 O O . ALA A 1 114 ? 5.417 2.019 28.360 1.00 46.31 114 ALA A O 1
ATOM 892 N N . ARG A 1 115 ? 5.191 4.222 27.975 1.00 40.84 115 ARG A N 1
ATOM 893 C CA . ARG A 1 115 ? 6.314 4.700 28.795 1.00 40.84 115 ARG A CA 1
ATOM 894 C C . ARG A 1 115 ? 6.125 6.158 29.171 1.00 40.84 115 ARG A C 1
ATOM 896 O O . ARG A 1 115 ? 5.777 6.944 28.266 1.00 40.84 115 ARG A O 1
#

Secondary structure (DSSP, 8-state):
-PPPTTPPPHHHHHHHHTTPPPPGGGHHHHHHHHHSTTHHHHHHHHHHHHHHHHHHHHHHSSS-HHHHHHHHHHHHHHHHHHHHHHHHHHHHHHHHHTTPPPP--GGG---TT--

Foldseek 3Di:
DDDDQQDDDPVLVLCVLVPHDHDPSNLVVVCCCLPPPCVLVVNLVSLCVVLVVVLVVLVPDDDDPVVSVVVSCCSSVVSNVCCVQCVLCVSVVVCVVSVHDRDPDPSNDPPPPDD

Sequence (115 aa):
MARRTGDPSTLRWLGYALGFRLPPENREWVKHDLIDAGWRIRMLVRQCVILTPIAAVFLALPGSWGLRGLIARLVFGLGLALVAMYGDSLRAARLRQHQLPVPEDPDLGGPTDAR

Organism: Acidothermus cellulolyticus (strain ATCC 43068 / DSM 8971 / 11B) (NCBI:txid351607)

pLDDT: mean 74.58, std 11.31, range [40.84, 90.19]